Protein AF-A0A2D4KID4-F1 (afdb_monomer_lite)

pLDDT: mean 93.06, std 11.12, range [38.84, 98.56]

Secondary structure (DSSP, 8-state):
----PPPPHHHHHHHHHHHHHHHHHHHHHHHHHHHHHHHH-S--S--SSPPPHHHHHHHHHHHHHHHHHS-HHHHHHHHHHHHHHTTT-HHHHHHHHHHHHTT-HHHHHHHHHHIIIIIS--

Structure (mmCIF, N/CA/C/O backbone):
data_AF-A0A2D4KID4-F1
#
_entry.id   AF-A0A2D4KID4-F1
#
loop_
_atom_site.group_PDB
_atom_site.id
_atom_site.type_symbol
_atom_site.label_atom_id
_atom_site.label_alt_id
_atom_site.label_comp_id
_atom_site.label_asym_id
_atom_site.label_entity_id
_atom_site.label_seq_id
_atom_site.pdbx_PDB_ins_code
_atom_site.Cartn_x
_atom_site.Cartn_y
_atom_site.Cartn_z
_atom_site.occupancy
_atom_site.B_iso_or_equiv
_atom_site.auth_seq_id
_atom_site.auth_comp_id
_atom_site.auth_asym_id
_atom_site.auth_atom_id
_atom_site.pdbx_PDB_model_num
ATOM 1 N N . SER A 1 1 ? -39.697 26.881 37.991 1.00 38.84 1 SER A N 1
ATOM 2 C CA . SER A 1 1 ? -38.410 26.996 37.285 1.00 38.84 1 SER A CA 1
ATOM 3 C C . SER A 1 1 ? -37.685 25.670 37.371 1.00 38.84 1 SER A C 1
ATOM 5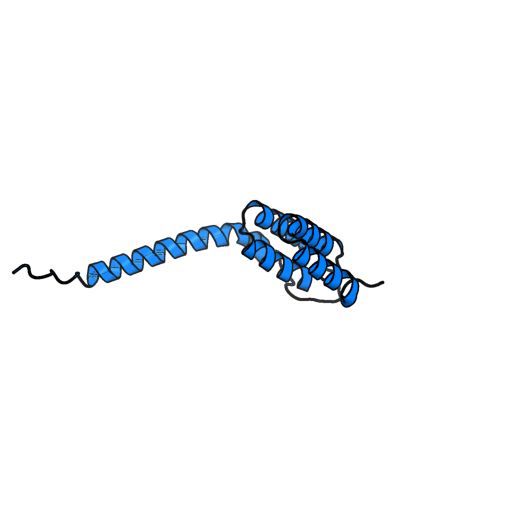 O O . SER A 1 1 ? -37.360 25.254 38.473 1.00 38.84 1 SER A O 1
ATOM 7 N N . GLN A 1 2 ? -37.543 24.960 36.248 1.00 42.59 2 GLN A N 1
ATOM 8 C CA . GLN A 1 2 ? -36.800 23.699 36.173 1.00 42.59 2 GLN A CA 1
ATOM 9 C C . GLN A 1 2 ? -35.315 23.988 36.406 1.00 42.59 2 GLN A C 1
ATOM 11 O O . GLN A 1 2 ? -34.675 24.663 35.603 1.00 42.59 2 GLN A O 1
ATOM 16 N N . THR A 1 3 ? -34.780 23.506 37.522 1.00 47.50 3 THR A N 1
ATOM 17 C CA . THR A 1 3 ? -33.343 23.380 37.739 1.00 47.50 3 THR A CA 1
ATOM 18 C C . THR A 1 3 ? -32.817 22.359 36.736 1.00 47.50 3 THR A C 1
ATOM 20 O O . THR A 1 3 ? -33.152 21.179 36.811 1.00 47.50 3 THR A O 1
ATOM 23 N N . LEU A 1 4 ? -32.027 22.827 35.767 1.00 54.38 4 LEU A N 1
ATOM 24 C CA . LEU A 1 4 ? -31.160 21.983 34.948 1.00 54.38 4 LEU A CA 1
ATOM 25 C C . LEU A 1 4 ? -30.322 21.131 35.909 1.00 54.38 4 LEU A C 1
ATOM 27 O O . LEU A 1 4 ? -29.430 21.651 36.578 1.00 54.38 4 LEU A O 1
ATOM 31 N N . GLY A 1 5 ? -30.678 19.853 36.050 1.00 58.19 5 GLY A N 1
ATOM 32 C CA . GLY A 1 5 ? -29.928 18.908 36.868 1.00 58.19 5 GLY A CA 1
ATOM 33 C C . GLY A 1 5 ? -28.499 18.854 36.348 1.00 58.19 5 GLY A C 1
ATOM 34 O O . GLY A 1 5 ? -28.287 18.535 35.179 1.00 58.19 5 GLY A O 1
ATOM 35 N N . ALA A 1 6 ? -27.536 19.231 37.188 1.00 63.75 6 ALA A N 1
ATOM 36 C CA . ALA A 1 6 ? -26.126 19.141 36.850 1.00 63.75 6 ALA A CA 1
ATOM 37 C C . ALA A 1 6 ? -25.820 17.703 36.404 1.00 63.75 6 ALA A C 1
ATOM 39 O O . ALA A 1 6 ? -26.149 16.752 37.115 1.00 63.75 6 ALA A O 1
ATOM 40 N N . LEU A 1 7 ? -25.252 17.547 35.205 1.00 68.00 7 LEU A N 1
ATOM 41 C CA . LEU A 1 7 ? -24.755 16.258 34.735 1.00 68.00 7 LEU A CA 1
ATOM 42 C C . LEU A 1 7 ? -23.748 15.736 35.762 1.00 68.00 7 LEU A C 1
ATOM 44 O O . LEU A 1 7 ? -22.773 16.415 36.076 1.00 68.00 7 LEU A O 1
ATOM 48 N N . ASP A 1 8 ? -24.035 14.551 36.293 1.00 85.31 8 ASP A N 1
ATOM 49 C CA . ASP A 1 8 ? -23.207 13.850 37.267 1.00 85.31 8 ASP A CA 1
ATOM 50 C C . ASP A 1 8 ? -21.777 13.680 36.713 1.00 85.31 8 ASP A C 1
ATOM 52 O O . ASP A 1 8 ? -21.607 13.021 35.678 1.00 85.31 8 ASP A O 1
ATOM 56 N N . PRO A 1 9 ? -20.755 14.285 37.349 1.00 87.50 9 PRO A N 1
ATOM 57 C CA . PRO A 1 9 ? -19.374 14.203 36.887 1.00 87.50 9 PRO A CA 1
ATOM 58 C C . PRO A 1 9 ? -18.878 12.765 36.709 1.00 87.50 9 PRO A C 1
ATOM 60 O O . PRO A 1 9 ? -18.101 12.507 35.789 1.00 87.50 9 PRO A O 1
ATOM 63 N N . GLU A 1 10 ? -19.353 11.820 37.527 1.00 90.38 10 GLU A N 1
ATOM 64 C CA . GLU A 1 10 ? -18.980 10.407 37.409 1.00 90.38 10 GLU A CA 1
ATOM 65 C C . GLU A 1 10 ? -19.522 9.794 36.116 1.00 90.38 10 GLU A C 1
ATOM 67 O O . GLU A 1 10 ? -18.779 9.138 35.384 1.00 90.38 10 GLU A O 1
ATOM 72 N N . LYS A 1 11 ? -20.774 10.104 35.753 1.00 90.50 11 LYS A N 1
ATOM 73 C CA . LYS A 1 11 ? -21.370 9.657 34.483 1.00 90.50 11 LYS A CA 1
ATOM 74 C C . LYS A 1 11 ? -20.656 10.241 33.272 1.00 90.50 11 LYS A C 1
ATOM 76 O O . LYS A 1 11 ? -20.500 9.550 32.269 1.00 90.50 11 LYS A O 1
ATOM 81 N N . LEU A 1 12 ? -20.205 11.493 33.346 1.00 91.50 12 LEU A N 1
ATOM 82 C CA . LEU A 1 12 ? -19.429 12.111 32.264 1.00 91.50 12 LEU A CA 1
ATOM 83 C C . LEU A 1 12 ? -18.074 11.414 32.072 1.00 91.50 12 LEU A C 1
ATOM 85 O O . LEU A 1 12 ? -17.638 11.194 30.939 1.00 91.50 12 LEU A O 1
ATOM 89 N N . ILE A 1 13 ? -17.415 11.042 33.173 1.00 94.31 13 ILE A N 1
ATOM 90 C CA . ILE A 1 13 ? -16.158 10.288 33.142 1.00 94.31 13 ILE A CA 1
ATOM 91 C C . ILE A 1 13 ? -16.394 8.887 32.571 1.00 94.31 13 ILE A C 1
ATOM 93 O O . ILE A 1 13 ? -15.674 8.482 31.660 1.00 94.31 13 ILE A O 1
ATOM 97 N N . GLU A 1 14 ? -17.421 8.177 33.039 1.00 94.75 14 GLU A N 1
ATOM 98 C CA . GLU A 1 14 ? -17.774 6.840 32.553 1.00 94.75 14 GLU A CA 1
ATOM 99 C C . GLU A 1 14 ? -18.088 6.848 31.049 1.00 94.75 14 GLU A C 1
ATOM 101 O O . GLU A 1 14 ? -17.557 6.030 30.295 1.00 94.75 14 GLU A O 1
ATOM 106 N N . GLN A 1 15 ? -18.870 7.825 30.581 1.00 94.69 15 GLN A N 1
ATOM 107 C CA . GLN A 1 15 ? -19.158 8.007 29.156 1.00 94.69 15 GLN A CA 1
ATOM 108 C C . GLN A 1 15 ? -17.885 8.264 28.340 1.00 94.69 15 GLN A C 1
ATOM 110 O O . GLN A 1 15 ? -17.693 7.653 27.289 1.00 94.69 15 GLN A O 1
ATOM 115 N N . SER A 1 16 ? -16.989 9.127 28.827 1.00 95.38 16 SER A N 1
ATOM 116 C CA . SER A 1 16 ? -15.706 9.412 28.171 1.00 95.38 16 SER A CA 1
ATOM 117 C C . SER A 1 16 ? -14.818 8.167 28.077 1.00 95.38 16 SER A C 1
ATOM 119 O O . SER A 1 16 ? -14.243 7.893 27.021 1.00 95.38 16 SER A O 1
ATOM 121 N N . ILE A 1 17 ? -14.736 7.380 29.156 1.00 96.44 17 ILE A N 1
ATOM 122 C CA . ILE A 1 17 ? -13.988 6.117 29.188 1.00 96.44 17 ILE A CA 1
ATOM 123 C C . ILE A 1 17 ? -14.595 5.120 28.196 1.00 96.44 17 ILE A C 1
ATOM 125 O O . ILE A 1 17 ? -13.864 4.544 27.392 1.00 96.44 17 ILE A O 1
ATOM 129 N N . SER A 1 18 ? -15.920 4.969 28.196 1.00 96.62 18 SER A N 1
ATOM 130 C CA . SER A 1 18 ? -16.638 4.053 27.305 1.00 96.62 18 SER A CA 1
ATOM 131 C C . SER A 1 18 ? -16.408 4.379 25.823 1.00 96.62 18 SER A C 1
ATOM 133 O O . SER A 1 18 ? -16.029 3.502 25.045 1.00 96.62 18 SER A O 1
ATOM 135 N N . ILE A 1 19 ? -16.513 5.658 25.438 1.00 96.88 19 ILE A N 1
ATOM 136 C CA . ILE A 1 19 ? -16.251 6.110 24.060 1.00 96.88 19 ILE A CA 1
ATOM 137 C C . ILE A 1 19 ? -14.813 5.780 23.638 1.00 96.88 19 ILE A C 1
ATOM 139 O O . ILE A 1 19 ? -14.582 5.262 22.544 1.00 96.88 19 ILE A O 1
ATOM 143 N N . ARG A 1 20 ? -13.830 6.051 24.506 1.00 97.44 20 ARG A N 1
ATOM 144 C CA . ARG A 1 20 ? -12.418 5.752 24.218 1.00 97.44 20 ARG A CA 1
ATOM 145 C C . ARG A 1 20 ? -12.172 4.255 24.085 1.00 97.44 20 ARG A C 1
ATOM 147 O O . ARG A 1 20 ? -11.443 3.855 23.182 1.00 97.44 20 ARG A O 1
ATOM 154 N N . GLN A 1 21 ? -12.792 3.444 24.939 1.00 97.81 21 GLN A N 1
ATOM 155 C CA . GLN A 1 21 ? -12.670 1.991 24.883 1.00 97.81 21 GLN A CA 1
ATOM 156 C C . GLN A 1 21 ? -13.235 1.441 23.571 1.00 97.81 21 GLN A C 1
ATOM 158 O O . GLN A 1 21 ? -12.605 0.595 22.943 1.00 97.81 21 GLN A O 1
ATOM 163 N N . GLN A 1 22 ? -14.373 1.965 23.111 1.00 97.81 22 GLN A N 1
ATOM 164 C CA . GLN A 1 22 ? -14.955 1.573 21.831 1.00 97.81 22 GLN A CA 1
ATOM 165 C C . GLN A 1 22 ? -14.029 1.915 20.653 1.00 97.81 22 GLN A C 1
ATOM 167 O O . GLN A 1 22 ? -13.790 1.059 19.800 1.00 97.81 22 GLN A O 1
ATOM 172 N N . ILE A 1 23 ? -13.476 3.134 20.619 1.00 97.81 23 ILE A N 1
ATOM 173 C CA . ILE A 1 23 ? -12.518 3.554 19.580 1.00 97.81 23 ILE A CA 1
ATOM 174 C C . ILE A 1 23 ? -11.268 2.668 19.616 1.00 97.81 23 ILE A C 1
ATOM 176 O O . ILE A 1 23 ? -10.803 2.214 18.571 1.00 97.81 23 ILE A O 1
ATOM 180 N N . PHE A 1 24 ? -10.740 2.394 20.811 1.00 97.94 24 PHE A N 1
ATOM 181 C CA . PHE A 1 24 ? -9.582 1.526 20.992 1.00 97.94 24 PHE A CA 1
ATOM 182 C C . PHE A 1 24 ? -9.849 0.120 20.451 1.00 97.94 24 PHE A C 1
ATOM 184 O O . PHE A 1 24 ? -9.072 -0.353 19.630 1.00 97.94 24 PHE A O 1
ATOM 191 N N . SER A 1 25 ? -10.956 -0.517 20.837 1.00 98.31 25 SER A N 1
ATOM 192 C CA . SER A 1 25 ? -11.290 -1.874 20.389 1.00 98.31 25 SER A CA 1
ATOM 193 C C . SER A 1 25 ? -11.512 -1.959 18.876 1.00 98.31 25 SER A C 1
ATOM 195 O O . SER A 1 25 ? -11.101 -2.931 18.245 1.00 98.31 25 SER A O 1
ATOM 197 N N . GLN A 1 26 ? -12.113 -0.934 18.263 1.00 97.44 26 GLN A N 1
ATOM 198 C CA . GLN A 1 26 ? -12.232 -0.861 16.803 1.00 97.44 26 GLN A CA 1
ATOM 199 C C . GLN A 1 26 ? -10.860 -0.729 16.131 1.00 97.44 26 GLN A C 1
ATOM 201 O O . GLN A 1 26 ? -10.572 -1.435 15.165 1.00 97.44 26 GLN A O 1
ATOM 206 N N . ASN A 1 27 ? -9.998 0.147 16.653 1.00 97.12 27 ASN A N 1
ATOM 207 C CA . ASN A 1 27 ? -8.654 0.336 16.121 1.00 97.12 27 ASN A CA 1
ATOM 208 C C . ASN A 1 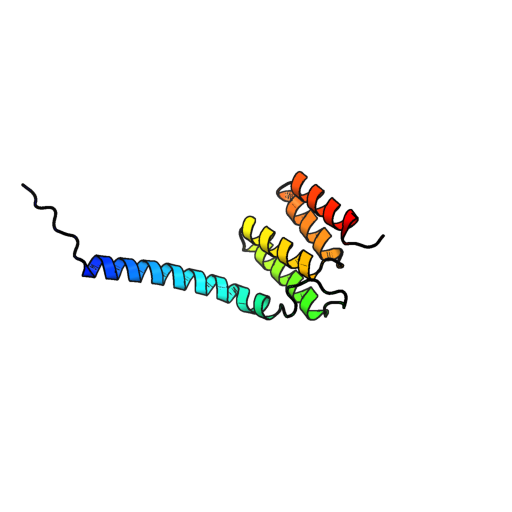27 ? -7.780 -0.912 16.306 1.00 97.12 27 ASN A C 1
ATOM 210 O O . ASN A 1 27 ? -7.067 -1.293 15.386 1.00 97.12 27 ASN A O 1
ATOM 214 N N . GLU A 1 28 ? -7.863 -1.579 17.457 1.00 98.19 28 GLU A N 1
ATOM 215 C CA . G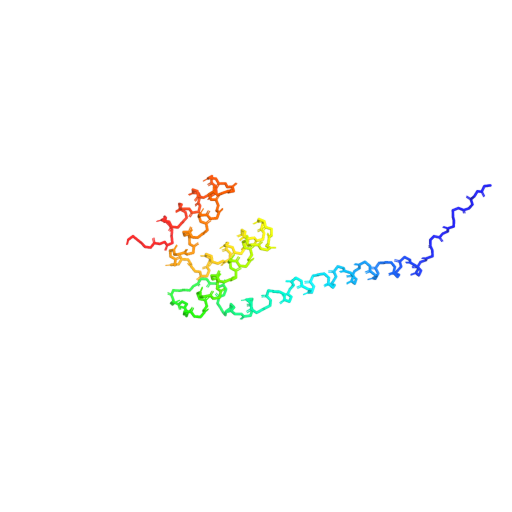LU A 1 28 ? -7.169 -2.839 17.728 1.00 98.19 28 GLU A CA 1
ATOM 216 C C . GLU A 1 28 ? -7.549 -3.899 16.692 1.00 98.19 28 GLU A C 1
ATOM 218 O O . GLU A 1 28 ? -6.662 -4.480 16.073 1.00 98.19 28 GLU A O 1
ATOM 223 N N . ALA A 1 29 ? -8.842 -4.071 16.401 1.00 97.62 29 ALA A N 1
ATOM 224 C CA . ALA A 1 29 ? -9.292 -5.001 15.369 1.00 97.62 29 ALA A CA 1
ATOM 225 C C . ALA A 1 29 ? -8.721 -4.661 13.977 1.00 97.62 29 ALA A C 1
ATOM 227 O O . ALA A 1 29 ? -8.314 -5.557 13.234 1.00 97.62 29 ALA A O 1
ATOM 228 N N . GLU A 1 30 ? -8.652 -3.377 13.614 1.00 96.62 30 GLU A N 1
ATOM 229 C CA . GLU A 1 30 ? -8.050 -2.937 12.349 1.00 96.62 30 GLU A CA 1
ATOM 230 C C . GLU A 1 30 ? -6.526 -3.125 12.308 1.00 96.62 30 GLU A C 1
ATOM 232 O O . GLU A 1 30 ? -5.983 -3.480 11.255 1.00 96.62 30 GLU A O 1
ATOM 237 N N . VAL A 1 31 ? -5.837 -2.931 13.435 1.00 97.25 31 VAL A N 1
ATOM 238 C CA . VAL A 1 31 ? -4.396 -3.180 13.581 1.00 97.25 31 VAL A CA 1
ATOM 239 C C . VAL A 1 31 ? -4.106 -4.674 13.485 1.00 97.25 31 VAL A C 1
ATOM 241 O O . VAL A 1 31 ? -3.224 -5.073 12.726 1.00 97.25 31 VAL A O 1
ATOM 244 N N . SER A 1 32 ? -4.878 -5.522 14.167 1.00 97.94 32 SER A N 1
ATOM 245 C CA . SER A 1 32 ? -4.701 -6.976 14.136 1.00 97.94 32 SER A CA 1
ATOM 246 C C . SER A 1 32 ? -4.813 -7.546 12.722 1.00 97.94 32 SER A C 1
ATOM 248 O O . SER A 1 32 ? -4.023 -8.413 12.357 1.00 97.94 32 SER A O 1
ATOM 250 N N . LYS A 1 33 ? -5.722 -7.019 11.885 1.00 97.88 33 LYS A N 1
ATOM 251 C CA . LYS A 1 33 ? -5.839 -7.417 10.467 1.00 97.88 33 LYS A CA 1
ATOM 252 C C . LYS A 1 33 ? -4.555 -7.179 9.664 1.00 97.88 33 LYS A C 1
ATOM 254 O O . LYS A 1 33 ? -4.328 -7.858 8.668 1.00 97.88 33 LYS A O 1
ATOM 259 N N . ARG A 1 34 ? -3.734 -6.208 10.076 1.00 97.94 34 ARG A N 1
ATOM 260 C CA . ARG A 1 34 ? -2.544 -5.744 9.342 1.00 97.94 34 ARG A CA 1
ATOM 261 C C . ARG A 1 34 ? -1.231 -6.135 9.987 1.00 97.94 34 ARG A C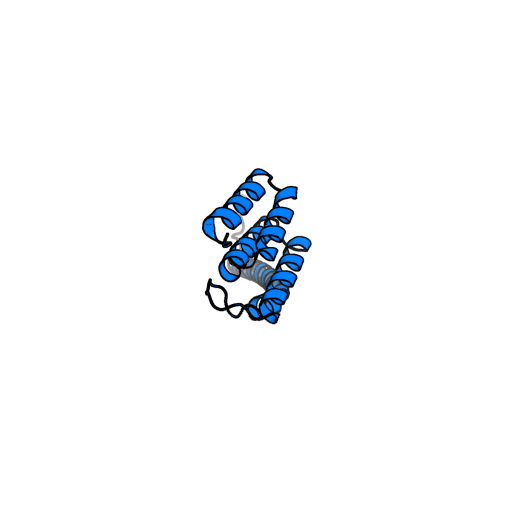 1
ATOM 263 O O . ARG A 1 34 ? -0.189 -6.034 9.347 1.00 97.94 34 ARG A O 1
ATOM 270 N N . TRP A 1 35 ? -1.294 -6.618 11.223 1.00 97.94 35 TRP A N 1
ATOM 271 C CA . TRP A 1 35 ? -0.136 -6.934 12.042 1.00 97.94 35 TRP A CA 1
ATOM 272 C C . TRP A 1 35 ? 0.876 -7.819 11.316 1.00 97.94 35 TRP A C 1
ATOM 274 O O . TRP A 1 35 ? 2.051 -7.477 11.248 1.00 97.94 35 TRP A O 1
ATOM 284 N N . ASN A 1 36 ? 0.415 -8.912 10.703 1.00 98.00 36 ASN A N 1
ATOM 285 C CA . ASN A 1 36 ? 1.303 -9.850 10.014 1.00 98.00 36 ASN A CA 1
ATOM 286 C C . ASN A 1 36 ? 2.008 -9.216 8.804 1.00 98.00 36 ASN A C 1
ATOM 288 O O . ASN A 1 36 ? 3.173 -9.518 8.552 1.00 98.00 36 ASN A O 1
ATOM 292 N N . PHE A 1 37 ? 1.328 -8.324 8.076 1.00 98.31 37 PHE A N 1
ATOM 293 C CA . PHE A 1 37 ? 1.931 -7.619 6.947 1.00 98.31 37 PHE A CA 1
ATOM 294 C C . PHE A 1 37 ? 2.962 -6.595 7.415 1.00 98.31 37 PHE A C 1
ATOM 296 O O . PHE A 1 37 ? 4.060 -6.545 6.862 1.00 98.31 37 PHE A O 1
ATOM 303 N N . GLU A 1 38 ? 2.624 -5.800 8.435 1.00 97.94 38 GLU A N 1
ATOM 304 C CA . GLU A 1 38 ? 3.524 -4.791 8.999 1.00 97.94 38 GLU A CA 1
ATOM 305 C C . GLU A 1 38 ? 4.756 -5.440 9.646 1.00 97.94 38 GLU A C 1
ATOM 307 O O . GLU A 1 38 ? 5.874 -4.999 9.385 1.00 97.94 38 GLU A O 1
ATOM 312 N N . ASP A 1 39 ? 4.595 -6.543 10.389 1.00 97.31 39 ASP A N 1
ATOM 313 C CA . ASP A 1 39 ? 5.738 -7.303 10.910 1.00 97.31 39 ASP A CA 1
ATOM 314 C C . ASP A 1 39 ? 6.597 -7.882 9.773 1.00 97.31 39 ASP A C 1
ATOM 316 O O . ASP A 1 39 ? 7.826 -7.893 9.861 1.00 97.31 39 ASP A O 1
ATOM 320 N N . GLY A 1 40 ? 5.981 -8.302 8.665 1.00 96.69 40 GLY A N 1
ATOM 321 C CA . GLY A 1 40 ? 6.683 -8.803 7.482 1.00 96.69 40 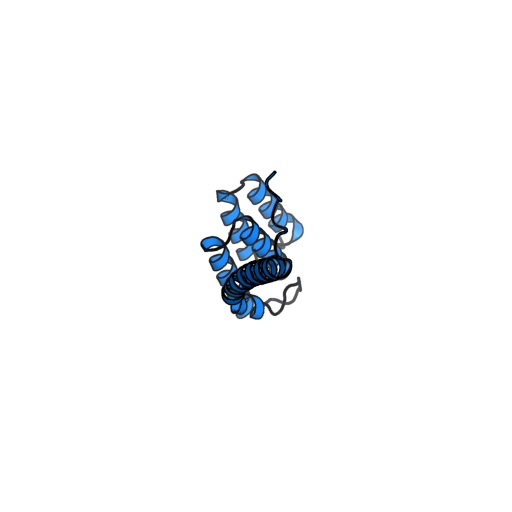GLY A CA 1
ATOM 322 C C . GLY A 1 40 ? 7.594 -7.775 6.790 1.00 96.69 40 GLY A C 1
ATOM 323 O O . GLY A 1 40 ? 8.501 -8.161 6.041 1.00 96.69 40 GLY A O 1
ATOM 324 N N . ILE A 1 41 ? 7.417 -6.473 7.044 1.00 97.19 41 ILE A N 1
ATOM 325 C CA . ILE A 1 41 ? 8.245 -5.404 6.468 1.00 97.19 41 ILE A CA 1
ATOM 326 C C . ILE A 1 41 ? 9.502 -5.212 7.322 1.00 97.19 41 ILE A C 1
ATOM 328 O O . ILE A 1 41 ? 9.534 -4.439 8.275 1.00 97.19 41 ILE A O 1
ATOM 332 N N . LYS A 1 42 ? 10.599 -5.873 6.940 1.00 95.56 42 LYS A N 1
ATOM 333 C CA . LYS A 1 42 ? 11.886 -5.721 7.647 1.00 95.56 42 LYS A CA 1
ATOM 334 C C . LYS A 1 42 ? 12.720 -4.531 7.155 1.00 95.56 42 LYS A C 1
ATOM 336 O O . LYS A 1 42 ? 13.615 -4.079 7.864 1.00 95.56 42 LYS A O 1
ATOM 341 N N . ARG A 1 43 ? 12.442 -4.005 5.955 1.00 96.19 43 ARG A N 1
ATOM 342 C CA . ARG A 1 43 ? 13.135 -2.833 5.393 1.00 96.19 43 ARG A CA 1
ATOM 343 C C . ARG A 1 43 ? 12.140 -1.803 4.829 1.00 96.19 43 ARG A C 1
ATOM 345 O O . ARG A 1 43 ? 11.792 -1.889 3.654 1.00 96.19 43 ARG A O 1
ATOM 352 N N . PRO A 1 44 ? 11.693 -0.824 5.642 1.00 95.38 44 PRO A N 1
ATOM 353 C CA . PRO A 1 44 ? 10.695 0.177 5.244 1.00 95.38 44 PRO A CA 1
ATOM 354 C C . PRO A 1 44 ? 11.282 1.394 4.501 1.00 95.38 44 PRO A C 1
ATOM 356 O O . PRO A 1 44 ? 10.570 2.358 4.243 1.00 95.38 44 PRO A O 1
ATOM 359 N N . TYR A 1 45 ? 12.577 1.381 4.183 1.00 96.19 45 TYR A N 1
ATOM 360 C CA . TYR A 1 45 ? 13.291 2.477 3.528 1.00 96.19 45 TYR A CA 1
ATOM 361 C C . TYR A 1 45 ? 14.015 1.993 2.269 1.00 96.19 45 TYR A C 1
ATOM 363 O O . TYR A 1 45 ? 14.263 0.797 2.087 1.00 96.19 45 TYR A O 1
ATOM 371 N N . PHE A 1 46 ? 14.384 2.938 1.406 1.00 95.81 46 PHE A N 1
ATOM 372 C CA . PHE A 1 46 ? 15.133 2.642 0.193 1.00 95.81 46 PHE A CA 1
ATOM 373 C C . PHE A 1 46 ? 16.543 2.123 0.502 1.00 95.81 46 PHE A C 1
ATOM 375 O O . PHE A 1 46 ? 17.273 2.696 1.311 1.00 95.81 46 PHE A O 1
ATOM 382 N N . HIS A 1 47 ? 16.952 1.067 -0.197 1.00 95.19 47 HIS A N 1
ATOM 383 C CA . HIS A 1 47 ? 18.316 0.561 -0.158 1.00 95.19 47 HIS A CA 1
ATOM 384 C C . HIS A 1 47 ? 18.659 -0.120 -1.491 1.00 95.19 47 HIS A C 1
ATOM 386 O O . HIS A 1 47 ? 17.834 -0.835 -2.053 1.00 95.19 47 HIS A O 1
ATOM 392 N N . VAL A 1 48 ? 19.898 0.044 -1.964 1.00 92.75 48 VAL A N 1
ATOM 393 C CA . VAL A 1 48 ? 20.368 -0.477 -3.265 1.00 92.75 48 VAL A CA 1
ATOM 394 C C . VAL A 1 48 ? 20.419 -2.008 -3.349 1.00 92.75 48 VAL A C 1
ATOM 396 O O . VAL A 1 48 ? 20.116 -2.584 -4.387 1.00 92.75 48 VAL A O 1
ATOM 399 N N . LYS A 1 49 ? 20.793 -2.693 -2.257 1.00 94.50 49 LYS A N 1
ATOM 400 C CA . LYS A 1 49 ? 20.688 -4.161 -2.156 1.00 94.50 49 LYS A CA 1
ATOM 401 C C . LYS A 1 49 ? 19.246 -4.611 -2.411 1.00 94.50 49 LYS A C 1
ATOM 403 O O . LYS A 1 49 ? 18.347 -4.052 -1.783 1.00 94.50 49 LYS A O 1
ATOM 408 N N . PRO A 1 50 ? 19.017 -5.659 -3.215 1.00 94.81 50 PRO A N 1
ATOM 409 C CA . PRO A 1 50 ? 17.670 -6.144 -3.478 1.00 94.81 50 PRO A CA 1
ATOM 410 C C . PRO A 1 50 ? 16.961 -6.583 -2.187 1.00 94.81 50 PRO A C 1
ATOM 412 O O . PRO A 1 50 ? 17.594 -6.992 -1.210 1.00 94.81 50 PRO A O 1
ATOM 415 N N . LEU A 1 51 ? 15.638 -6.443 -2.170 1.00 95.31 51 LEU A N 1
ATOM 416 C CA . LEU A 1 51 ? 14.748 -7.081 -1.210 1.00 95.31 51 LEU A CA 1
ATOM 417 C C . LEU A 1 51 ? 14.676 -8.582 -1.484 1.00 95.31 51 LEU A C 1
ATOM 419 O O . LEU A 1 51 ? 14.722 -9.043 -2.627 1.00 95.31 51 LEU A O 1
ATOM 423 N N . GLU A 1 52 ? 14.509 -9.345 -0.412 1.00 96.75 52 GLU A N 1
ATOM 424 C CA . GLU A 1 52 ? 14.237 -10.769 -0.508 1.00 96.75 52 GLU A CA 1
ATOM 425 C C . GLU A 1 52 ? 12.861 -11.025 -1.124 1.00 96.75 52 GLU A C 1
ATOM 427 O O . GLU A 1 52 ? 11.905 -10.275 -0.909 1.00 96.75 52 GLU A O 1
ATOM 432 N N . ARG A 1 53 ? 12.723 -12.157 -1.823 1.00 96.38 53 ARG A N 1
ATOM 433 C CA . ARG A 1 53 ? 11.455 -12.563 -2.450 1.00 96.38 53 ARG A CA 1
ATOM 434 C C . ARG A 1 53 ? 10.291 -12.617 -1.457 1.00 96.38 53 ARG A C 1
ATOM 436 O O . ARG A 1 53 ? 9.161 -12.355 -1.849 1.00 96.38 53 ARG A O 1
ATOM 443 N N . ALA A 1 54 ? 10.555 -12.962 -0.196 1.00 97.06 54 ALA A N 1
ATOM 444 C CA . ALA A 1 54 ? 9.536 -12.980 0.851 1.00 97.06 54 ALA A CA 1
ATOM 445 C C . ALA A 1 54 ? 8.981 -11.578 1.144 1.00 97.06 54 ALA A C 1
ATOM 447 O O . ALA A 1 54 ? 7.768 -11.423 1.234 1.00 97.06 54 ALA A O 1
ATOM 448 N N . GLN A 1 55 ? 9.838 -10.554 1.197 1.00 97.00 55 GLN A N 1
ATOM 449 C CA . GLN A 1 55 ? 9.404 -9.172 1.419 1.00 97.00 55 GLN A CA 1
ATOM 450 C C . GLN A 1 55 ? 8.649 -8.611 0.209 1.00 97.00 55 GLN A C 1
ATOM 452 O O . GLN A 1 55 ? 7.644 -7.932 0.385 1.00 97.00 55 GLN A O 1
ATOM 457 N N . LEU A 1 56 ? 9.080 -8.940 -1.016 1.00 97.94 56 LEU A N 1
ATOM 458 C CA . LEU A 1 56 ? 8.354 -8.553 -2.235 1.00 97.94 56 LEU A CA 1
ATOM 459 C C . LEU A 1 56 ? 6.948 -9.170 -2.276 1.00 97.94 56 LEU A C 1
ATOM 461 O O . LEU A 1 56 ? 5.983 -8.484 -2.602 1.00 97.94 56 LEU A O 1
ATOM 465 N N . ARG A 1 57 ? 6.810 -10.450 -1.898 1.00 98.25 57 ARG A N 1
ATOM 466 C CA . ARG A 1 57 ? 5.490 -11.086 -1.755 1.00 98.25 57 ARG A CA 1
ATOM 467 C C . ARG A 1 57 ? 4.648 -10.406 -0.680 1.00 98.25 57 ARG A C 1
ATOM 469 O O . ARG A 1 57 ? 3.517 -10.052 -0.968 1.00 98.25 57 ARG A O 1
ATOM 476 N N . ASN A 1 58 ? 5.222 -10.138 0.493 1.00 98.50 58 ASN A N 1
ATOM 477 C CA . ASN A 1 58 ? 4.516 -9.451 1.575 1.00 98.50 58 ASN A CA 1
ATOM 478 C C . ASN A 1 58 ? 3.962 -8.086 1.135 1.00 98.50 58 ASN A C 1
ATOM 480 O O . ASN A 1 58 ? 2.803 -7.788 1.395 1.00 98.50 58 ASN A O 1
ATOM 484 N N . TRP A 1 59 ? 4.754 -7.280 0.416 1.00 98.50 59 TRP A N 1
ATOM 485 C CA . TRP A 1 59 ? 4.278 -6.011 -0.147 1.00 98.50 59 TRP A CA 1
ATOM 486 C C . TRP A 1 59 ? 3.139 -6.199 -1.146 1.00 98.50 59 TRP A C 1
ATOM 488 O O . TRP A 1 59 ? 2.174 -5.440 -1.113 1.00 98.50 59 TRP A O 1
ATOM 498 N N . ARG A 1 60 ? 3.241 -7.198 -2.029 1.00 98.56 60 ARG A N 1
ATOM 499 C CA . ARG A 1 60 ? 2.194 -7.491 -3.013 1.00 98.56 60 ARG A CA 1
ATOM 500 C C . ARG A 1 60 ? 0.885 -7.866 -2.321 1.00 98.56 60 ARG A C 1
ATOM 502 O O . ARG A 1 60 ? -0.131 -7.237 -2.596 1.00 98.56 60 ARG A O 1
ATOM 509 N N . ASP A 1 61 ? 0.951 -8.811 -1.392 1.00 98.44 61 ASP A N 1
ATOM 510 C CA . ASP A 1 61 ? -0.212 -9.327 -0.673 1.00 98.44 61 ASP A CA 1
ATOM 511 C C . ASP A 1 61 ? -0.843 -8.239 0.213 1.00 98.44 61 ASP A C 1
ATOM 513 O O . ASP A 1 61 ? -2.066 -8.127 0.281 1.00 98.44 61 ASP A O 1
ATOM 517 N N . TYR A 1 62 ? -0.027 -7.378 0.836 1.00 98.56 62 TYR A N 1
ATOM 518 C CA . TYR A 1 62 ? -0.528 -6.263 1.640 1.00 98.56 62 TYR A CA 1
ATOM 519 C C . TYR A 1 62 ? -1.225 -5.195 0.783 1.00 98.56 62 TYR A C 1
ATOM 521 O O . TYR A 1 62 ? -2.298 -4.710 1.143 1.00 98.56 62 TYR A O 1
ATOM 529 N N . LEU A 1 63 ? -0.654 -4.854 -0.378 1.00 98.56 63 LEU A N 1
ATOM 530 C CA . LEU A 1 63 ? -1.300 -3.941 -1.324 1.00 98.56 63 LEU A CA 1
ATOM 531 C C . LEU A 1 63 ? -2.623 -4.513 -1.834 1.00 98.56 63 LEU A C 1
ATOM 533 O O . LEU A 1 63 ? -3.612 -3.790 -1.866 1.00 98.56 63 LEU A O 1
ATOM 537 N N . ASP A 1 64 ? -2.659 -5.799 -2.189 1.00 98.31 64 ASP A N 1
ATOM 538 C CA . ASP A 1 64 ? -3.894 -6.467 -2.612 1.00 98.31 64 ASP A CA 1
ATOM 539 C C . ASP A 1 64 ? -4.957 -6.457 -1.504 1.00 98.31 64 ASP A C 1
ATOM 541 O O . ASP A 1 64 ? -6.124 -6.164 -1.765 1.00 98.31 64 ASP A O 1
ATOM 545 N N . PHE A 1 65 ? -4.553 -6.688 -0.254 1.00 98.25 65 PHE A N 1
ATOM 546 C CA . PHE A 1 65 ? -5.443 -6.596 0.899 1.00 98.25 65 PHE A CA 1
ATOM 547 C C . PHE A 1 65 ? -6.029 -5.185 1.089 1.00 98.25 65 PHE A C 1
ATOM 549 O O . PHE A 1 65 ? -7.249 -5.054 1.236 1.00 98.25 65 PHE A O 1
ATOM 556 N N . GLU A 1 66 ? -5.212 -4.123 1.076 1.00 97.56 66 GLU A N 1
ATOM 557 C CA . GLU A 1 66 ? -5.732 -2.756 1.264 1.00 97.56 66 GLU A CA 1
ATOM 558 C C . GLU A 1 66 ? -6.536 -2.266 0.056 1.00 97.56 66 GLU A C 1
ATOM 560 O O . GLU A 1 66 ? -7.539 -1.590 0.250 1.00 97.56 66 GLU A O 1
ATOM 565 N N . MET A 1 67 ? -6.187 -2.662 -1.173 1.00 96.75 67 MET A N 1
ATOM 566 C CA . MET A 1 67 ? -6.976 -2.314 -2.363 1.00 96.75 67 MET A CA 1
ATOM 567 C C . MET A 1 67 ? -8.410 -2.860 -2.305 1.00 96.75 67 MET A C 1
ATOM 569 O O . MET A 1 67 ? -9.309 -2.267 -2.897 1.00 96.75 67 MET A O 1
ATOM 573 N N . VAL A 1 68 ? -8.625 -3.994 -1.628 1.00 95.88 68 VAL A N 1
ATOM 574 C CA . VAL A 1 68 ? -9.945 -4.633 -1.502 1.00 95.88 68 VAL A CA 1
ATOM 575 C C . VAL A 1 68 ? -10.695 -4.174 -0.250 1.00 95.88 68 VAL A C 1
ATOM 577 O O . VAL A 1 68 ? -11.913 -4.020 -0.291 1.00 95.88 68 VAL A O 1
ATOM 580 N N . SER A 1 69 ? -9.994 -3.997 0.873 1.00 92.62 69 SER A N 1
ATOM 581 C CA . SER A 1 69 ? -10.617 -3.796 2.193 1.00 92.62 69 SER A CA 1
ATOM 582 C C . SER A 1 69 ? -10.421 -2.403 2.798 1.00 92.62 69 SER A C 1
ATOM 584 O O . SER A 1 69 ? -11.093 -2.058 3.773 1.00 92.62 69 SER A O 1
ATOM 586 N N . GLY A 1 70 ? -9.492 -1.617 2.258 1.00 91.00 70 GLY A N 1
ATOM 587 C CA . GLY A 1 70 ? -9.111 -0.300 2.751 1.00 91.00 70 GLY A CA 1
ATOM 588 C C . GLY A 1 70 ? -9.872 0.843 2.085 1.00 91.00 70 GLY A C 1
ATOM 589 O O . GLY A 1 70 ? -10.604 0.669 1.113 1.00 91.00 70 GLY A O 1
ATOM 590 N N . SER A 1 71 ? -9.678 2.056 2.611 1.00 96.00 71 SER A N 1
ATOM 591 C CA . SER A 1 71 ? -10.126 3.275 1.931 1.00 96.00 71 SER A CA 1
ATOM 592 C C . SER A 1 71 ? -9.151 3.662 0.818 1.00 96.00 71 SER A C 1
ATOM 594 O O . SER A 1 71 ? -7.995 3.215 0.797 1.00 96.00 71 SER A O 1
ATOM 596 N N . HIS A 1 72 ? -9.593 4.542 -0.083 1.00 96.06 72 HIS A N 1
ATOM 597 C CA . HIS A 1 72 ? -8.733 5.055 -1.142 1.00 96.06 72 HIS A CA 1
ATOM 598 C C . HIS A 1 72 ? -7.469 5.704 -0.563 1.00 96.06 72 HIS A C 1
ATOM 600 O O . HIS A 1 72 ? -6.359 5.357 -0.957 1.00 96.06 72 HIS A O 1
ATOM 606 N N . GLU A 1 73 ? -7.626 6.567 0.439 1.00 97.00 73 GLU A N 1
ATO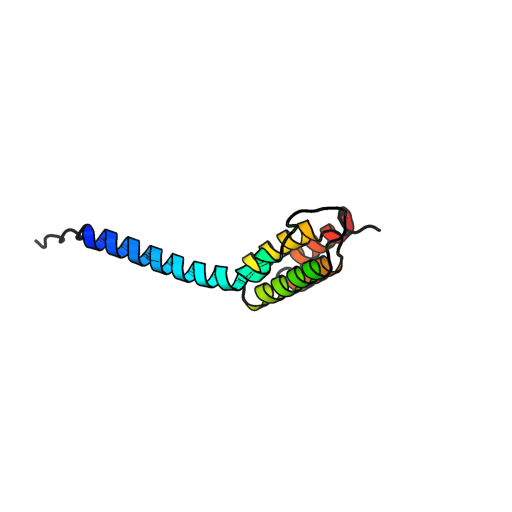M 607 C CA . GLU A 1 73 ? -6.541 7.309 1.087 1.00 97.00 73 GLU A CA 1
ATOM 608 C C . GLU A 1 73 ? -5.516 6.364 1.716 1.00 97.00 73 GLU A C 1
ATOM 610 O O . GLU A 1 73 ? -4.312 6.542 1.544 1.00 97.00 73 GLU A O 1
ATOM 615 N N . ARG A 1 74 ? -5.983 5.319 2.407 1.00 96.56 74 ARG A N 1
ATOM 616 C CA . ARG A 1 74 ? -5.103 4.320 3.026 1.00 96.56 74 ARG A CA 1
ATOM 617 C C . ARG A 1 74 ? -4.318 3.530 1.991 1.00 96.56 74 ARG A C 1
ATOM 619 O O . ARG A 1 74 ? -3.123 3.304 2.169 1.00 96.56 74 ARG A O 1
ATOM 626 N N . THR A 1 75 ? -4.983 3.149 0.907 1.00 97.88 75 THR A N 1
ATOM 627 C CA . THR A 1 75 ? -4.355 2.432 -0.202 1.00 97.88 75 THR A CA 1
ATOM 628 C C . THR A 1 75 ? -3.267 3.289 -0.846 1.00 97.88 75 THR A C 1
ATOM 630 O O . THR A 1 75 ? -2.160 2.802 -1.062 1.00 97.88 75 THR A O 1
ATOM 633 N N . ILE A 1 76 ? -3.527 4.585 -1.061 1.00 98.06 76 ILE A N 1
ATOM 634 C CA . ILE A 1 76 ? -2.521 5.542 -1.548 1.00 98.06 76 ILE A CA 1
ATOM 635 C C . ILE A 1 76 ? -1.335 5.641 -0.584 1.00 98.06 76 ILE A C 1
ATOM 637 O O . ILE A 1 76 ? -0.190 5.521 -1.016 1.00 98.06 76 ILE A O 1
ATOM 641 N N . VAL A 1 77 ? -1.582 5.799 0.721 1.00 98.19 77 VAL A N 1
ATOM 642 C CA . VAL A 1 77 ? -0.509 5.860 1.729 1.00 98.19 77 VAL A CA 1
ATOM 643 C C . VAL A 1 77 ? 0.353 4.596 1.697 1.00 98.19 77 VAL A C 1
ATOM 645 O O . VAL A 1 77 ? 1.581 4.687 1.765 1.00 98.19 77 VAL A O 1
ATOM 648 N N . LEU A 1 78 ? -0.257 3.416 1.563 1.00 98.50 78 LEU A N 1
ATOM 649 C CA . LEU A 1 78 ? 0.490 2.164 1.478 1.00 98.50 78 LEU A CA 1
ATOM 650 C C . LEU A 1 78 ? 1.292 2.054 0.174 1.00 98.50 78 LEU A C 1
ATOM 652 O O . LEU A 1 78 ? 2.447 1.629 0.217 1.00 98.50 78 LEU A O 1
ATOM 656 N N . PHE A 1 79 ? 0.732 2.474 -0.964 1.00 98.50 79 PHE A N 1
ATOM 657 C CA . PHE A 1 79 ? 1.467 2.533 -2.230 1.00 98.50 79 PHE A CA 1
ATOM 658 C C . PHE A 1 79 ? 2.682 3.457 -2.142 1.00 98.50 79 PHE A C 1
ATOM 660 O O . PHE A 1 79 ? 3.775 3.039 -2.520 1.00 98.50 79 PHE A O 1
ATOM 667 N N . GLU A 1 80 ? 2.533 4.663 -1.587 1.00 98.12 80 GLU A N 1
ATOM 668 C CA . GLU A 1 80 ? 3.650 5.600 -1.407 1.00 98.12 80 GLU A CA 1
ATOM 669 C C . GLU A 1 80 ? 4.747 5.012 -0.503 1.00 98.12 80 GLU A C 1
ATOM 671 O O . GLU A 1 80 ? 5.932 5.111 -0.822 1.00 98.12 80 GLU A O 1
ATOM 676 N N . ARG A 1 81 ? 4.376 4.309 0.578 1.00 98.25 81 ARG A N 1
ATOM 677 C CA . ARG A 1 81 ? 5.338 3.564 1.413 1.00 98.25 81 ARG A CA 1
ATOM 678 C C . ARG A 1 81 ? 6.036 2.452 0.627 1.00 98.25 81 ARG A C 1
ATOM 680 O O . ARG A 1 81 ? 7.254 2.296 0.725 1.00 98.25 81 ARG A O 1
ATOM 687 N N . CYS A 1 82 ? 5.278 1.687 -0.156 1.00 98.31 82 CYS A N 1
ATOM 688 C CA . CYS A 1 82 ? 5.798 0.576 -0.942 1.00 98.31 82 CYS A CA 1
ATOM 689 C C . CYS A 1 82 ? 6.832 1.052 -1.967 1.00 98.31 82 CYS A C 1
ATOM 691 O O . CYS A 1 82 ? 7.924 0.492 -2.019 1.00 98.31 82 CYS A O 1
ATOM 693 N N . VAL A 1 83 ? 6.547 2.114 -2.730 1.00 97.25 83 VAL A N 1
ATOM 694 C CA . VAL A 1 83 ? 7.464 2.610 -3.773 1.00 97.25 83 VAL A CA 1
ATOM 695 C C . VAL A 1 83 ? 8.719 3.287 -3.217 1.00 97.25 83 VAL A C 1
ATOM 697 O O . VAL A 1 83 ? 9.697 3.414 -3.945 1.00 97.25 83 VAL A O 1
ATOM 700 N N . ILE A 1 84 ? 8.756 3.656 -1.931 1.00 96.56 84 ILE A N 1
ATOM 701 C CA . ILE A 1 84 ? 10.005 4.054 -1.258 1.00 96.56 84 ILE A CA 1
ATOM 702 C C . ILE A 1 84 ? 10.916 2.833 -1.075 1.00 96.56 84 ILE A C 1
ATOM 704 O O . ILE A 1 84 ? 12.071 2.842 -1.503 1.00 96.56 84 ILE A O 1
ATOM 708 N N . ALA A 1 85 ? 10.409 1.761 -0.459 1.00 96.19 85 ALA A N 1
ATOM 709 C CA . ALA A 1 85 ? 11.191 0.547 -0.211 1.00 96.19 85 ALA A CA 1
ATOM 710 C C . ALA A 1 85 ? 11.495 -0.235 -1.504 1.00 96.19 85 ALA A C 1
ATOM 712 O O . ALA A 1 85 ? 12.562 -0.839 -1.640 1.00 96.19 85 ALA A O 1
ATOM 713 N N . CYS A 1 86 ? 10.563 -0.197 -2.458 1.00 96.19 86 CYS A N 1
ATOM 714 C CA . CYS A 1 86 ? 10.565 -0.972 -3.695 1.00 96.19 86 CYS A CA 1
ATOM 715 C C . CYS A 1 86 ? 10.826 -0.106 -4.940 1.00 96.19 86 CYS A C 1
ATOM 717 O O . CYS A 1 86 ? 10.430 -0.485 -6.038 1.00 96.19 86 CYS A O 1
ATOM 719 N N . ALA A 1 87 ? 11.507 1.036 -4.801 1.00 95.75 87 ALA A N 1
ATOM 720 C CA . ALA A 1 87 ? 11.683 2.011 -5.884 1.00 95.75 87 ALA A CA 1
ATOM 721 C C . ALA A 1 87 ? 12.254 1.427 -7.193 1.00 95.75 87 ALA A C 1
ATOM 723 O O . ALA A 1 87 ? 11.897 1.889 -8.271 1.00 95.75 87 ALA A O 1
ATOM 724 N N . LEU A 1 88 ? 13.110 0.401 -7.116 1.00 94.88 88 LEU A N 1
ATOM 725 C CA . LEU A 1 88 ? 13.746 -0.233 -8.284 1.00 94.88 88 LEU A CA 1
ATOM 726 C C . LEU A 1 88 ? 12.924 -1.380 -8.898 1.00 94.88 88 LEU A C 1
ATOM 728 O O . LEU A 1 88 ? 13.379 -2.023 -9.839 1.00 94.88 88 LEU A O 1
ATOM 732 N N . TYR A 1 89 ? 11.742 -1.672 -8.357 1.00 95.81 89 TYR A N 1
ATOM 733 C CA . TYR A 1 89 ? 10.899 -2.783 -8.786 1.00 95.81 89 TYR A CA 1
ATOM 734 C C . TYR A 1 89 ? 9.718 -2.254 -9.598 1.00 95.81 89 TYR A C 1
ATOM 736 O O . TYR A 1 89 ? 8.705 -1.820 -9.047 1.00 95.81 89 TYR A O 1
ATOM 744 N N . GLU A 1 90 ? 9.850 -2.315 -10.922 1.00 96.25 90 GLU A N 1
ATOM 745 C CA . GLU A 1 90 ? 8.853 -1.832 -11.887 1.00 96.25 90 GLU A CA 1
ATOM 746 C C . GLU A 1 90 ? 7.437 -2.370 -11.613 1.00 96.25 90 GLU A C 1
ATOM 748 O O . GLU A 1 90 ? 6.455 -1.636 -11.729 1.00 96.25 90 GLU A O 1
ATOM 753 N N . GLU A 1 91 ? 7.321 -3.625 -11.173 1.00 97.00 91 GLU A N 1
ATOM 754 C CA . GLU A 1 91 ? 6.036 -4.275 -10.901 1.00 97.00 91 GLU A CA 1
ATOM 755 C C . GLU A 1 91 ? 5.141 -3.502 -9.913 1.00 97.00 91 GLU A C 1
ATOM 757 O O . GLU A 1 91 ? 3.920 -3.472 -10.090 1.00 97.00 91 GLU A O 1
ATOM 762 N N . PHE A 1 92 ? 5.719 -2.829 -8.910 1.00 98.12 92 PHE A N 1
ATOM 763 C CA . PHE A 1 92 ? 4.947 -2.058 -7.928 1.00 98.12 92 PHE A CA 1
ATOM 764 C C . PHE A 1 92 ? 4.495 -0.710 -8.486 1.00 98.12 92 PHE A C 1
ATOM 766 O O . PHE A 1 92 ? 3.373 -0.285 -8.210 1.00 98.12 92 PHE A O 1
ATOM 773 N N . TRP A 1 93 ? 5.315 -0.074 -9.326 1.00 98.12 93 TRP A N 1
ATOM 774 C CA . TRP A 1 93 ? 4.929 1.144 -10.037 1.00 98.12 93 TRP A CA 1
ATOM 775 C C . TRP A 1 93 ? 3.778 0.876 -11.003 1.00 98.12 93 TRP A C 1
ATOM 777 O O . TRP A 1 93 ? 2.782 1.595 -10.977 1.00 98.12 93 TRP A O 1
ATOM 787 N N . ILE A 1 94 ? 3.863 -0.197 -11.797 1.00 97.69 94 ILE A N 1
ATOM 788 C CA . ILE A 1 94 ? 2.787 -0.599 -12.713 1.00 97.69 94 ILE A CA 1
ATOM 789 C C . ILE A 1 94 ? 1.499 -0.875 -11.934 1.00 97.69 94 ILE A C 1
ATOM 791 O O . ILE A 1 94 ? 0.428 -0.415 -12.331 1.00 97.69 94 ILE A O 1
ATOM 795 N N . LYS A 1 95 ? 1.585 -1.602 -10.812 1.00 98.19 95 LYS A N 1
ATOM 796 C CA . LYS A 1 95 ? 0.418 -1.882 -9.965 1.00 98.19 95 LYS A CA 1
ATOM 797 C C . LYS A 1 95 ? -0.208 -0.592 -9.423 1.00 98.19 95 LYS A C 1
ATOM 799 O O . LYS A 1 95 ? -1.429 -0.460 -9.458 1.00 98.19 95 LYS A O 1
ATOM 804 N N . TYR A 1 96 ? 0.612 0.365 -8.990 1.00 98.25 96 TYR A N 1
ATOM 805 C CA . TYR A 1 96 ? 0.143 1.654 -8.483 1.00 98.25 96 TYR A CA 1
ATOM 806 C C . TYR A 1 96 ? -0.548 2.488 -9.573 1.00 98.25 96 TYR A C 1
ATOM 808 O O . TYR A 1 96 ? -1.645 3.004 -9.365 1.00 98.25 96 TYR A O 1
ATOM 816 N N . ILE A 1 97 ? 0.043 2.558 -10.767 1.00 97.88 97 ILE A N 1
ATOM 817 C CA . ILE A 1 97 ? -0.536 3.271 -11.914 1.00 97.88 97 ILE A CA 1
ATOM 818 C C . ILE A 1 97 ? -1.892 2.667 -12.283 1.00 97.88 97 ILE A C 1
ATOM 820 O O . ILE A 1 97 ? -2.868 3.404 -12.366 1.00 97.88 97 ILE A O 1
ATOM 824 N N . ARG A 1 98 ? -1.984 1.336 -12.401 1.00 97.19 98 ARG A N 1
ATOM 825 C CA . ARG A 1 98 ? -3.246 0.633 -12.699 1.00 97.19 98 ARG A CA 1
ATOM 826 C C . ARG A 1 98 ? -4.327 0.874 -11.653 1.00 97.19 98 ARG A C 1
ATOM 828 O O . ARG A 1 98 ? -5.500 1.004 -11.987 1.00 97.19 98 ARG A O 1
ATOM 835 N N . TYR A 1 99 ? -3.949 0.934 -10.377 1.00 97.50 99 TYR A N 1
ATOM 836 C CA . TYR A 1 99 ? -4.889 1.304 -9.324 1.00 97.50 99 TYR A CA 1
ATOM 837 C C . TYR A 1 99 ? -5.404 2.736 -9.529 1.00 97.50 99 TYR A C 1
ATOM 839 O O . TYR A 1 99 ? -6.611 2.975 -9.477 1.00 97.50 99 TYR A O 1
ATOM 847 N N . LEU A 1 100 ? -4.506 3.682 -9.818 1.00 97.19 100 LEU A N 1
ATOM 848 C CA . LEU A 1 100 ? -4.856 5.083 -10.035 1.00 97.19 100 LEU A CA 1
ATOM 849 C C . LEU A 1 100 ? -5.624 5.341 -11.331 1.00 97.19 100 LEU A C 1
ATOM 851 O O . LEU A 1 100 ? -6.403 6.283 -11.353 1.00 97.19 100 LEU A O 1
ATOM 855 N N . GLU A 1 101 ? -5.479 4.535 -12.381 1.00 95.19 101 GLU A N 1
ATOM 856 C CA . GLU A 1 101 ? -6.244 4.699 -13.630 1.00 95.19 101 GLU A CA 1
ATOM 857 C C . GLU A 1 101 ? -7.762 4.727 -13.386 1.00 95.19 101 GLU A C 1
ATOM 859 O O . GLU A 1 101 ? -8.472 5.502 -14.024 1.00 95.19 101 GLU A O 1
ATOM 864 N N . ASN A 1 102 ? -8.241 3.968 -12.395 1.00 91.75 102 ASN A N 1
ATOM 865 C CA . ASN A 1 102 ? -9.655 3.924 -12.011 1.00 91.75 102 ASN A CA 1
ATOM 866 C C . ASN A 1 102 ? -10.094 5.070 -11.077 1.00 91.75 102 ASN A C 1
ATOM 868 O O . ASN A 1 102 ? -11.284 5.211 -10.810 1.00 91.75 102 ASN A O 1
ATOM 872 N N . HIS A 1 103 ? -9.159 5.877 -10.566 1.00 93.25 103 HIS A N 1
ATOM 873 C CA . HIS A 1 103 ? -9.425 6.904 -9.547 1.00 93.25 103 HIS A CA 1
ATOM 874 C C . HIS A 1 103 ? -9.038 8.320 -9.996 1.00 93.25 103 HIS A C 1
ATOM 876 O O . HIS A 1 103 ? -9.710 9.292 -9.662 1.00 93.25 103 HIS A O 1
ATOM 882 N N . SER A 1 104 ? -7.931 8.458 -10.725 1.00 95.06 104 SER A N 1
ATOM 883 C CA . SER A 1 104 ? -7.364 9.725 -11.173 1.00 95.06 104 SER A CA 1
ATOM 884 C C . SER A 1 104 ? -6.336 9.509 -12.287 1.00 95.06 104 SER A C 1
ATOM 886 O O . SER A 1 104 ? -5.190 9.122 -12.047 1.00 95.06 104 SER A O 1
ATOM 888 N N . ILE A 1 105 ? -6.716 9.850 -13.522 1.00 95.06 105 ILE A N 1
ATOM 889 C CA . ILE A 1 105 ? -5.818 9.798 -14.689 1.00 95.06 105 ILE A CA 1
ATOM 890 C C . ILE A 1 105 ? -4.612 10.732 -14.496 1.00 95.06 105 ILE A C 1
ATOM 892 O O . ILE A 1 105 ? -3.489 10.401 -14.879 1.00 95.06 105 ILE A O 1
ATOM 896 N N . THR A 1 106 ? -4.813 11.904 -13.887 1.00 96.31 106 THR A N 1
ATOM 897 C CA . THR A 1 106 ? -3.720 12.840 -13.584 1.00 96.31 106 THR A CA 1
ATOM 898 C C . THR A 1 106 ? -2.761 12.259 -12.546 1.00 96.31 106 THR A C 1
ATOM 900 O O . THR A 1 106 ? -1.546 12.372 -12.715 1.00 96.31 106 THR A O 1
ATOM 903 N N . GLY A 1 107 ? -3.285 11.570 -11.528 1.00 95.69 107 GLY A N 1
ATOM 904 C CA . GLY A 1 107 ? -2.491 10.822 -10.554 1.00 95.69 107 GLY A CA 1
ATOM 905 C C . GLY A 1 107 ? -1.670 9.712 -11.212 1.00 95.69 107 GLY A C 1
ATOM 906 O O . GLY A 1 107 ? -0.455 9.659 -11.026 1.00 95.69 107 GLY A O 1
ATOM 907 N N . ALA A 1 108 ? -2.305 8.885 -12.046 1.00 96.81 108 ALA A N 1
ATOM 908 C CA . ALA A 1 108 ? -1.643 7.806 -12.780 1.00 96.81 108 ALA A CA 1
ATOM 909 C C . ALA A 1 108 ? -0.477 8.328 -13.640 1.00 96.81 108 ALA A C 1
ATOM 911 O O . ALA A 1 108 ? 0.628 7.786 -13.592 1.00 96.81 108 ALA A O 1
ATOM 912 N N . ARG A 1 109 ? -0.681 9.444 -14.356 1.00 96.19 109 ARG A N 1
ATOM 913 C CA . ARG A 1 109 ? 0.371 10.110 -15.147 1.00 96.19 109 ARG A CA 1
ATOM 914 C C . ARG A 1 109 ? 1.529 10.616 -14.287 1.00 96.19 109 ARG A C 1
ATOM 916 O O . ARG A 1 109 ? 2.682 10.450 -14.676 1.00 96.19 109 ARG A O 1
ATOM 923 N N . SER A 1 110 ? 1.234 11.215 -13.134 1.00 96.44 110 SER A N 1
ATOM 924 C CA . SER A 1 110 ? 2.254 11.694 -12.193 1.00 96.44 110 SER A CA 1
ATOM 925 C C . SER A 1 110 ? 3.117 10.544 -11.660 1.00 96.44 110 SER A C 1
ATOM 927 O O . SER A 1 110 ? 4.346 10.625 -11.669 1.00 96.44 110 SER A O 1
ATOM 929 N N . VAL A 1 111 ? 2.492 9.427 -11.270 1.00 96.94 111 VAL A N 1
ATOM 930 C CA . VAL A 1 111 ? 3.207 8.227 -10.805 1.00 96.94 111 VAL A CA 1
ATOM 931 C C . VAL A 1 111 ? 4.035 7.595 -11.925 1.00 96.94 111 VAL A C 1
ATOM 933 O O . VAL A 1 111 ? 5.189 7.239 -11.694 1.00 96.94 111 VAL A O 1
ATOM 936 N N . PHE A 1 112 ? 3.503 7.519 -13.148 1.00 95.69 112 PHE A N 1
ATOM 937 C CA . PHE A 1 112 ? 4.255 7.042 -14.311 1.00 95.69 112 PHE A CA 1
ATOM 938 C C . PHE A 1 112 ? 5.506 7.890 -14.574 1.00 95.69 112 PHE A C 1
ATOM 940 O O . PHE A 1 112 ? 6.606 7.354 -14.716 1.00 95.69 112 PHE A O 1
ATOM 947 N N . GLN A 1 113 ? 5.369 9.219 -14.558 1.00 95.44 113 GLN A N 1
ATOM 948 C CA . GLN A 1 113 ? 6.504 10.126 -14.715 1.00 95.44 113 GLN A CA 1
ATOM 949 C C . GLN A 1 113 ? 7.544 9.925 -13.603 1.00 95.44 113 GLN A C 1
ATOM 951 O O . GLN A 1 113 ? 8.741 9.889 -13.885 1.00 95.44 113 GLN A O 1
ATOM 956 N N . ARG A 1 114 ? 7.111 9.736 -12.349 1.00 96.00 114 ARG A N 1
ATOM 957 C CA . ARG A 1 114 ? 8.021 9.438 -11.232 1.00 96.00 114 ARG A CA 1
ATOM 958 C C . ARG A 1 114 ? 8.834 8.167 -11.474 1.00 96.00 114 ARG A C 1
ATOM 960 O O . ARG A 1 114 ? 10.056 8.193 -11.324 1.00 96.00 114 ARG A O 1
ATOM 967 N N . ALA A 1 115 ? 8.165 7.087 -11.874 1.00 95.00 115 ALA A N 1
ATOM 968 C CA . ALA A 1 115 ? 8.796 5.798 -12.128 1.00 95.00 115 ALA A CA 1
ATOM 969 C C . ALA A 1 115 ? 9.878 5.902 -13.216 1.00 95.00 115 ALA A C 1
ATOM 971 O O . ALA A 1 115 ? 11.037 5.571 -12.967 1.00 95.00 115 ALA A O 1
ATOM 972 N N . CYS A 1 116 ? 9.518 6.423 -14.394 1.00 91.94 116 CYS A N 1
ATOM 973 C CA . CYS A 1 116 ? 10.396 6.437 -15.566 1.00 91.94 116 CYS A CA 1
ATOM 974 C C . CYS A 1 116 ? 11.497 7.504 -15.517 1.00 91.94 116 CYS A C 1
ATOM 976 O O . CYS A 1 116 ? 12.546 7.324 -16.131 1.00 91.94 116 CYS A O 1
ATOM 978 N N . CYS A 1 117 ? 11.266 8.641 -14.854 1.00 89.44 117 CYS A N 1
ATOM 979 C CA . CYS A 1 117 ? 12.223 9.749 -14.884 1.00 89.44 117 CYS A CA 1
ATOM 980 C C . CYS A 1 117 ? 13.252 9.709 -13.752 1.00 89.44 117 CYS A C 1
ATOM 982 O O . CYS A 1 117 ? 14.328 10.280 -13.924 1.00 89.44 117 CYS A O 1
ATOM 984 N N . TYR A 1 118 ? 12.940 9.080 -12.614 1.00 85.12 118 TYR A N 1
ATOM 985 C CA . TYR A 1 118 ? 13.775 9.200 -11.412 1.00 85.12 118 TYR A CA 1
ATOM 986 C C . TYR A 1 118 ? 14.230 7.872 -10.808 1.00 85.12 118 TYR A C 1
ATOM 988 O O . TYR A 1 118 ? 15.281 7.847 -10.171 1.00 85.12 118 TYR A O 1
ATOM 996 N N . HIS A 1 119 ? 13.466 6.788 -10.965 1.00 86.06 119 HIS A N 1
ATOM 997 C CA . HIS A 1 119 ? 13.707 5.564 -10.194 1.00 86.06 119 HIS A CA 1
ATOM 998 C C . HIS A 1 119 ? 14.149 4.378 -11.041 1.00 86.06 119 HIS A C 1
ATOM 1000 O O . HIS A 1 119 ? 15.096 3.686 -10.666 1.00 86.06 119 HIS A O 1
ATOM 1006 N N . LEU A 1 120 ? 13.474 4.127 -12.160 1.00 84.25 120 LEU A N 1
ATOM 1007 C CA . LEU A 1 120 ? 13.794 2.987 -13.004 1.00 84.25 120 LEU A CA 1
ATOM 1008 C C . LEU A 1 120 ? 14.963 3.348 -13.935 1.00 84.25 120 LEU A C 1
ATOM 1010 O O . LEU A 1 120 ? 14.913 4.391 -14.594 1.00 84.25 120 LEU A O 1
ATOM 1014 N N . PRO A 1 121 ? 16.034 2.533 -13.975 1.00 75.12 121 PRO A N 1
ATOM 1015 C CA . PRO A 1 121 ? 17.123 2.739 -14.919 1.00 75.12 121 PRO A CA 1
ATOM 1016 C C . PRO A 1 121 ? 16.612 2.599 -16.360 1.00 75.12 121 PRO A C 1
ATOM 1018 O O . PRO A 1 121 ? 15.654 1.870 -16.616 1.00 75.12 121 PRO A O 1
ATOM 1021 N N . ARG A 1 122 ? 17.253 3.330 -17.278 1.00 60.38 122 ARG A N 1
ATOM 1022 C CA . ARG A 1 122 ? 17.000 3.221 -18.720 1.00 60.38 122 ARG A CA 1
ATOM 1023 C C . ARG A 1 122 ? 17.508 1.905 -19.290 1.00 60.38 122 ARG A C 1
ATOM 1025 O O . ARG A 1 122 ? 18.555 1.432 -18.795 1.00 60.38 122 ARG A O 1
#

Sequence (122 aa):
SQTLGALDPEKLIEQSISIRQQIFSQNEAEVSKRWNFEDGIKRPYFHVKPLERAQLRNWRDYLDFEMVSGSHERTIVLFERCVIACALYEEFWIKYIRYLENHSITGARSVFQRACCYHLPR

Foldseek 3Di:
DDDPPPDDPVVVVVVVVVVVVVVVVVVVVVCVVCVVLVVQCPDQADDPPDDDPSNVVSLVVNLVVCLVPNDPVVSVVSLVSCCRHCVAPVVSLVVVLVSCVVPPPVVSVVSVCCNPPPRYDD

InterPro domains:
  IPR003107 HAT (Half-A-TPR) repeat [SM00386] (70-102)
  IPR011990 Tetratricopeptide-like helical domain superfamily [G3DSA:1.25.40.10] (49-122)
  IPR011990 Tetratricopeptide-like helical domain superfamily [SSF48452] (16-121)
  IPR059164 PRP39, C-terminal HAT repeat [PF23241] (32-122)

Organism: NCBI:txid1970185

Radius of gyration: 21.66 Å; chains: 1; bounding box: 59×40×56 Å